Protein AF-A0A6A7G5T9-F1 (afdb_monomer_lite)

Secondary structure (DSSP, 8-state):
-HHHHHHHHHTT----SS---SHHHHHHHHHHHHHHHHHHHHHHHHHHHHHHHHHHHHHHHHHHHHTHHHHHHHHHHHHHHHHTSTT---HHHHTTT-PPPPPPP-

InterPro domains:
  IPR003937 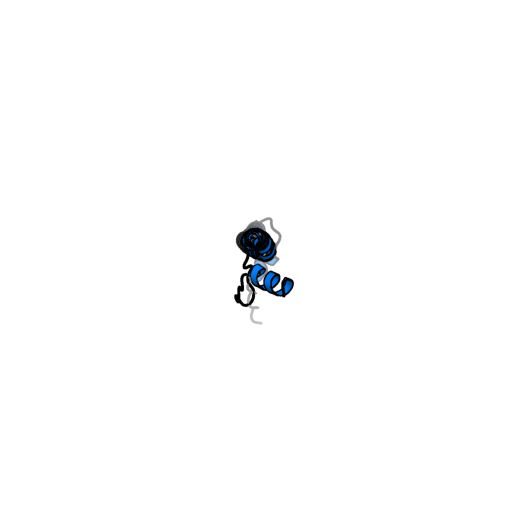Potassium channel, voltage dependent, KCNQ [PTHR47735] (1-103)
  IPR013099 Potassium channel domain [PF07885] (1-48)

pLDDT: mean 85.77, std 8.56, range [64.19, 96.5]

Structure (mmCIF, N/CA/C/O backbone):
data_AF-A0A6A7G5T9-F1
#
_entry.id   AF-A0A6A7G5T9-F1
#
loop_
_atom_site.group_PDB
_atom_site.id
_atom_site.type_symbol
_atom_site.label_atom_id
_atom_site.label_alt_id
_atom_site.label_comp_id
_atom_site.label_asym_id
_atom_site.label_entity_id
_atom_site.label_seq_id
_atom_site.pdbx_PDB_ins_code
_atom_site.Cartn_x
_atom_site.Cartn_y
_atom_site.Cartn_z
_atom_site.occupancy
_atom_site.B_iso_or_equi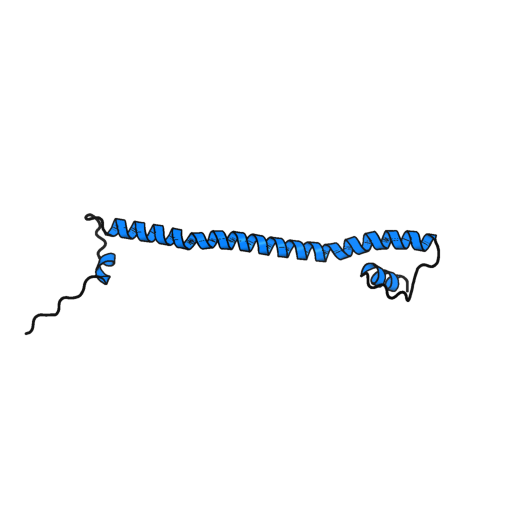v
_atom_site.auth_seq_id
_atom_site.auth_comp_id
_atom_site.auth_asym_id
_atom_site.auth_atom_id
_atom_site.pdbx_PDB_model_num
ATOM 1 N N . ASP A 1 1 ? -10.026 -12.037 30.238 1.00 82.75 1 ASP A N 1
ATOM 2 C CA . ASP A 1 1 ? -11.297 -11.503 29.692 1.00 82.75 1 ASP A CA 1
ATOM 3 C C . ASP A 1 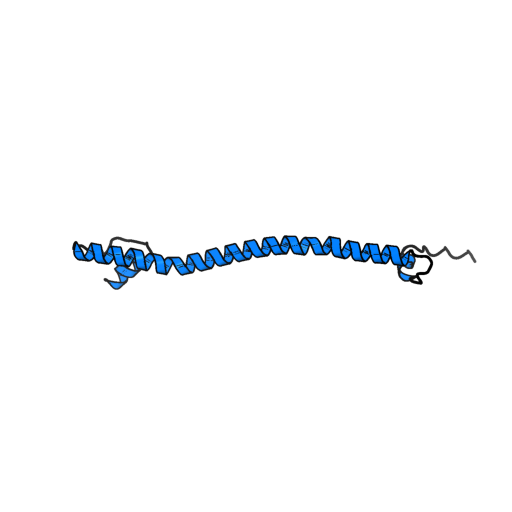1 ? -11.156 -10.127 29.047 1.00 82.75 1 ASP A C 1
ATOM 5 O O . ASP A 1 1 ? -11.373 -10.021 27.848 1.00 82.75 1 ASP A O 1
ATOM 9 N N . ALA A 1 2 ? -10.713 -9.085 29.765 1.00 85.94 2 ALA A N 1
ATOM 10 C CA . ALA A 1 2 ? -10.608 -7.729 29.196 1.00 85.94 2 ALA A CA 1
ATOM 11 C C . ALA A 1 2 ? -9.652 -7.606 27.987 1.00 85.94 2 ALA A C 1
ATOM 13 O O . ALA A 1 2 ? -9.973 -6.925 27.017 1.00 85.94 2 ALA A O 1
ATOM 14 N N . LEU A 1 3 ? -8.500 -8.292 28.015 1.00 88.38 3 LEU A N 1
ATOM 15 C CA . LEU A 1 3 ? -7.545 -8.295 26.897 1.00 88.38 3 LEU A CA 1
ATOM 16 C C . LEU A 1 3 ? -8.133 -8.965 25.640 1.00 88.38 3 LEU A C 1
ATOM 18 O O . LEU A 1 3 ? -7.979 -8.453 24.537 1.00 88.38 3 LEU A O 1
ATOM 22 N N . TRP A 1 4 ? -8.839 -10.085 25.823 1.00 89.88 4 TRP A N 1
ATOM 23 C CA . TRP A 1 4 ? -9.508 -10.830 24.750 1.00 89.88 4 TRP A CA 1
ATOM 24 C C . TRP A 1 4 ? -10.580 -9.979 24.069 1.00 89.88 4 TRP A C 1
ATOM 26 O O . TRP A 1 4 ? -10.542 -9.785 22.853 1.00 89.88 4 TRP A O 1
ATOM 36 N N . TRP A 1 5 ? -11.459 -9.378 24.876 1.00 90.50 5 TRP A N 1
ATOM 37 C CA . TRP A 1 5 ? -12.450 -8.414 24.405 1.00 90.50 5 TRP A CA 1
ATOM 38 C C . TRP A 1 5 ? -11.806 -7.254 23.631 1.00 90.50 5 TRP A C 1
ATOM 40 O O . TRP A 1 5 ? -12.278 -6.881 22.553 1.00 90.50 5 TRP A O 1
ATOM 50 N N . GLY A 1 6 ? -10.698 -6.717 24.155 1.00 88.44 6 GLY A N 1
ATOM 51 C CA . GLY A 1 6 ? -9.934 -5.651 23.517 1.00 88.44 6 GLY A CA 1
ATOM 52 C C . GLY A 1 6 ? -9.446 -6.040 22.122 1.00 88.44 6 GLY A C 1
ATOM 53 O O . GLY A 1 6 ? -9.717 -5.321 21.167 1.00 88.44 6 GLY A O 1
ATOM 54 N N . VAL A 1 7 ? -8.796 -7.197 21.972 1.00 89.56 7 VAL A N 1
ATOM 55 C CA . VAL A 1 7 ? -8.268 -7.669 20.677 1.00 89.56 7 VAL A CA 1
ATOM 56 C C . VAL A 1 7 ? -9.383 -7.888 19.648 1.00 89.56 7 VAL A C 1
ATOM 58 O O . VAL A 1 7 ? -9.267 -7.422 18.518 1.00 89.56 7 VAL A O 1
ATOM 61 N N . ILE A 1 8 ? -10.487 -8.538 20.028 1.00 90.56 8 ILE A N 1
ATOM 62 C CA . ILE A 1 8 ? -11.638 -8.782 19.135 1.00 90.56 8 ILE A CA 1
ATOM 63 C C . ILE A 1 8 ? -12.265 -7.475 18.652 1.00 90.56 8 ILE A C 1
ATOM 65 O O . ILE A 1 8 ? -12.624 -7.353 17.479 1.00 90.56 8 ILE A O 1
ATOM 69 N N . THR A 1 9 ? -12.409 -6.504 19.554 1.00 88.19 9 THR A N 1
ATOM 70 C CA . THR A 1 9 ? -12.995 -5.197 19.240 1.00 88.19 9 THR A CA 1
ATOM 71 C C . THR A 1 9 ? -12.055 -4.379 18.352 1.00 88.19 9 THR A C 1
ATOM 73 O O . THR A 1 9 ? -12.500 -3.791 17.369 1.00 88.19 9 THR A O 1
ATOM 76 N N . LEU A 1 10 ? -10.749 -4.391 18.643 1.00 86.44 10 LEU A N 1
ATOM 77 C CA . LEU A 1 10 ? -9.718 -3.691 17.867 1.00 86.44 10 LEU A CA 1
ATOM 78 C C . LEU A 1 10 ? -9.578 -4.230 16.444 1.00 86.44 10 LEU A C 1
ATOM 80 O O . LEU A 1 10 ? -9.447 -3.454 15.503 1.00 86.44 10 LEU A O 1
ATOM 84 N N . CYS A 1 11 ? -9.655 -5.548 16.278 1.00 88.19 11 CYS A N 1
ATOM 85 C CA . CYS A 1 11 ? -9.641 -6.197 14.970 1.00 88.19 11 CYS A CA 1
ATOM 86 C C . CYS A 1 11 ? -11.000 -6.137 14.254 1.00 88.19 11 CYS A C 1
ATOM 88 O O . CYS A 1 11 ? -11.163 -6.771 13.214 1.00 88.19 11 CYS A O 1
ATOM 90 N N . THR A 1 12 ? -11.985 -5.403 14.787 1.00 89.25 12 THR A N 1
ATOM 91 C CA . THR A 1 12 ? -13.342 -5.261 14.228 1.00 89.25 12 THR A CA 1
ATOM 92 C C . THR A 1 12 ? -14.113 -6.581 14.058 1.00 89.25 12 THR A C 1
ATOM 94 O O . THR A 1 12 ? -15.038 -6.655 13.259 1.00 89.25 12 THR A O 1
ATOM 97 N N . VAL A 1 13 ? -13.759 -7.627 14.819 1.00 92.00 13 VAL A N 1
ATOM 98 C CA . VAL A 1 13 ? -14.410 -8.950 14.749 1.00 92.00 13 VAL A CA 1
ATOM 99 C C . VAL A 1 13 ? -15.742 -8.950 15.504 1.00 92.00 13 VAL A C 1
ATOM 101 O O . VAL A 1 13 ? -16.760 -9.354 14.958 1.00 92.00 13 VAL A O 1
ATOM 104 N N . GLY A 1 14 ? -15.740 -8.473 16.755 1.00 89.69 14 GLY A N 1
ATOM 105 C CA . GLY A 1 14 ? -16.954 -8.204 17.536 1.00 89.69 14 GLY A CA 1
ATOM 106 C C . GLY A 1 14 ? -17.869 -9.402 17.830 1.00 89.69 14 GLY A C 1
ATOM 107 O O . GLY A 1 14 ? -19.065 -9.309 17.579 1.00 89.69 14 GLY A O 1
ATOM 108 N N . TYR A 1 15 ? -17.359 -10.497 18.405 1.00 90.25 15 TYR A N 1
ATOM 109 C CA . TYR A 1 15 ? -18.187 -11.674 18.734 1.00 90.25 15 TYR A CA 1
ATOM 110 C C . TYR A 1 15 ? -19.341 -11.402 19.715 1.00 90.25 15 TYR A C 1
ATOM 112 O O . TYR A 1 15 ? -20.350 -12.102 19.673 1.00 90.25 15 TYR A O 1
ATOM 120 N N . GLY A 1 16 ? -19.212 -10.395 20.586 1.00 88.44 16 GLY A N 1
ATOM 121 C CA . GLY A 1 16 ? -20.264 -10.006 21.534 1.00 88.44 16 GLY A CA 1
ATOM 122 C C . GLY A 1 16 ? -20.367 -10.889 22.785 1.00 88.44 16 GLY A C 1
ATOM 123 O O . GLY A 1 16 ? -21.299 -10.724 23.566 1.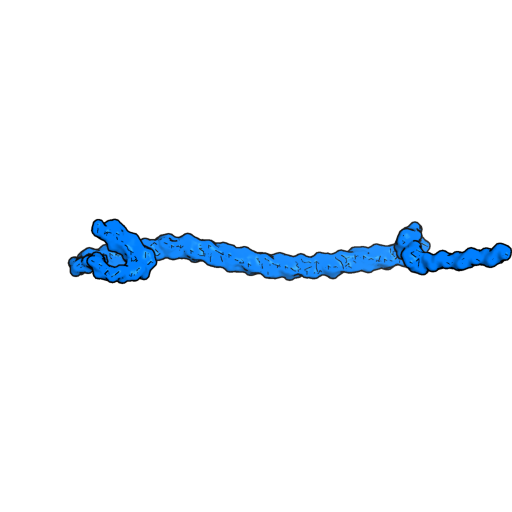00 88.44 16 GLY A O 1
ATOM 124 N N . ASP A 1 17 ? -19.405 -11.785 22.998 1.00 89.81 17 ASP A N 1
ATOM 125 C CA . ASP A 1 17 ? -19.249 -12.649 24.175 1.00 89.81 17 ASP A CA 1
ATOM 126 C C . ASP A 1 17 ? -18.920 -11.866 25.457 1.00 89.81 17 ASP A C 1
ATOM 128 O O . ASP A 1 17 ? -19.358 -12.222 26.549 1.00 89.81 17 ASP A O 1
ATOM 132 N N . ALA A 1 18 ? -18.194 -10.759 25.318 1.00 85.38 18 ALA A N 1
ATOM 133 C CA . ALA A 1 18 ? -17.939 -9.797 26.379 1.00 85.38 18 ALA A CA 1
ATOM 134 C C . ALA A 1 18 ? -18.226 -8.381 25.867 1.00 85.38 18 ALA A C 1
ATOM 136 O O . ALA A 1 18 ? -17.844 -8.031 24.754 1.00 85.38 18 ALA A O 1
ATOM 137 N N . VAL A 1 19 ? -18.899 -7.549 26.667 1.00 88.25 19 VAL A N 1
ATOM 138 C CA . VAL A 1 19 ? -19.201 -6.148 26.325 1.00 88.25 19 VAL A CA 1
ATOM 139 C C . VAL A 1 19 ? -19.246 -5.268 27.579 1.00 88.25 19 VAL A C 1
ATOM 141 O O . VAL A 1 19 ? -19.671 -5.729 28.641 1.00 88.25 19 VAL A O 1
ATOM 144 N N . PRO A 1 20 ? -18.842 -3.986 27.493 1.00 87.38 20 PRO A N 1
ATOM 145 C CA . PRO A 1 20 ? -18.973 -3.058 28.608 1.00 87.38 20 PRO A CA 1
ATOM 146 C C . PRO A 1 20 ? -20.453 -2.778 28.899 1.00 87.38 20 PRO A C 1
ATOM 148 O O . PRO A 1 20 ? -21.209 -2.334 28.033 1.00 87.38 20 PRO A O 1
ATOM 151 N N . ILE A 1 21 ? -20.862 -3.023 30.143 1.00 90.50 21 ILE A N 1
ATOM 152 C CA . ILE A 1 21 ? -22.263 -2.907 30.572 1.00 90.50 21 ILE A CA 1
ATOM 153 C C . ILE A 1 21 ? -22.560 -1.492 31.093 1.00 90.50 21 ILE A C 1
ATOM 155 O O . ILE A 1 21 ? -23.603 -0.917 30.780 1.00 90.50 21 ILE A O 1
ATOM 159 N N . SER A 1 22 ? -21.620 -0.903 31.842 1.00 94.94 22 SER A N 1
ATOM 160 C CA . SER A 1 22 ? -21.759 0.428 32.443 1.00 94.94 22 SER A CA 1
ATOM 161 C C . SER A 1 22 ? -21.658 1.556 31.414 1.00 94.94 22 SER A C 1
ATOM 163 O O . SER A 1 22 ? -20.943 1.459 30.416 1.00 94.94 22 SER A O 1
ATOM 165 N N . TRP A 1 23 ? -22.350 2.666 31.679 1.00 93.00 23 TRP A N 1
ATOM 166 C CA . TRP A 1 23 ? -22.353 3.840 30.802 1.00 93.00 23 TRP A CA 1
ATOM 167 C C . TRP A 1 23 ? -20.950 4.434 30.614 1.00 93.00 23 TRP A C 1
ATOM 169 O O . TRP A 1 23 ? -20.515 4.680 29.491 1.00 93.00 23 TRP A O 1
ATOM 179 N N . GLN A 1 24 ? -20.202 4.584 31.708 1.00 93.25 24 GLN A N 1
ATOM 180 C CA . GLN A 1 24 ? -18.830 5.091 31.693 1.00 93.25 24 GLN A CA 1
ATOM 181 C C . GLN A 1 24 ? -17.898 4.147 30.921 1.00 93.25 24 GLN A C 1
ATOM 183 O O . GLN A 1 24 ? -17.073 4.599 30.129 1.00 93.25 24 GLN A O 1
ATOM 188 N N . GLY A 1 25 ? -18.072 2.831 31.098 1.00 90.62 25 GLY A N 1
ATOM 189 C CA . GLY A 1 25 ? -17.304 1.818 30.379 1.00 90.62 25 GLY A CA 1
ATOM 190 C C . GLY A 1 25 ? -17.537 1.874 28.872 1.00 90.62 25 GLY A C 1
ATOM 191 O O . GLY A 1 25 ? -16.583 1.770 28.109 1.00 90.62 25 GLY A O 1
ATOM 192 N N . LYS A 1 26 ? -18.778 2.115 28.432 1.00 91.25 26 LYS A N 1
ATOM 193 C CA . LYS A 1 26 ? -19.120 2.260 27.008 1.00 91.25 26 LYS A CA 1
ATOM 194 C C . LYS A 1 26 ? -18.459 3.475 26.357 1.00 91.25 26 LYS A C 1
ATOM 196 O O . LYS A 1 26 ? -18.010 3.362 25.222 1.00 91.25 26 LYS A O 1
ATOM 201 N N . ILE A 1 27 ? -18.366 4.605 27.064 1.00 94.69 27 ILE A N 1
ATOM 202 C CA . ILE A 1 27 ? -17.709 5.821 26.551 1.00 94.69 27 ILE A CA 1
ATOM 203 C C . ILE A 1 27 ? -16.197 5.613 26.404 1.00 94.69 27 ILE A C 1
ATOM 205 O O . ILE A 1 27 ? -15.613 5.973 25.385 1.00 94.69 27 ILE A O 1
ATOM 209 N N . ILE A 1 28 ? -15.552 5.010 27.403 1.00 91.56 28 ILE A N 1
ATOM 210 C CA . ILE A 1 28 ? -14.109 4.738 27.340 1.00 91.56 28 ILE A CA 1
ATOM 211 C C . ILE A 1 28 ? -13.820 3.705 26.245 1.00 91.56 28 ILE A C 1
ATOM 213 O O . ILE A 1 28 ? -12.924 3.898 25.425 1.00 91.56 28 ILE A O 1
ATOM 217 N N . ALA A 1 29 ? -14.621 2.639 26.188 1.00 89.19 29 ALA A N 1
ATOM 218 C CA . ALA A 1 29 ? -14.518 1.601 25.173 1.00 89.19 29 ALA A CA 1
ATOM 219 C C . ALA A 1 29 ? -14.662 2.153 23.752 1.00 89.19 29 ALA A C 1
ATOM 221 O O . ALA A 1 29 ? -13.868 1.795 22.887 1.00 89.19 29 ALA A O 1
ATOM 222 N N . SER A 1 30 ? -15.638 3.034 23.507 1.00 90.56 30 SER A N 1
ATOM 223 C CA . SER A 1 30 ? -15.842 3.621 22.182 1.00 90.56 30 SER A CA 1
ATOM 224 C C . SER A 1 30 ? -14.670 4.511 21.768 1.00 90.56 30 SER A C 1
ATOM 226 O O . SER A 1 30 ? -14.177 4.376 20.648 1.00 90.56 30 SER A O 1
ATOM 228 N N . GLY A 1 31 ? -14.154 5.350 22.674 1.00 91.56 31 GLY A N 1
ATOM 229 C CA . GLY A 1 31 ? -12.972 6.177 22.414 1.00 91.56 31 GLY A CA 1
ATOM 230 C C . GLY A 1 31 ? -11.726 5.343 22.101 1.00 91.56 31 GLY A C 1
ATOM 231 O O . GLY A 1 31 ? -11.052 5.575 21.095 1.00 91.56 31 GLY A O 1
ATOM 232 N N . CYS A 1 32 ? -11.446 4.324 22.918 1.00 88.56 32 CYS A N 1
ATOM 233 C CA . CYS A 1 32 ? -10.322 3.414 22.697 1.00 88.56 32 CYS A CA 1
ATOM 234 C C . CYS A 1 32 ? -10.470 2.597 21.406 1.00 88.56 32 CYS A C 1
ATOM 236 O O . CYS A 1 32 ? -9.475 2.394 20.711 1.00 88.56 32 CYS A O 1
ATOM 238 N N . ALA A 1 33 ? -11.684 2.160 21.057 1.00 89.12 33 ALA A N 1
ATOM 239 C CA . ALA A 1 33 ? -11.939 1.414 19.829 1.00 89.12 33 ALA A CA 1
ATOM 240 C C . ALA A 1 33 ? -11.641 2.259 18.583 1.00 89.12 33 ALA A C 1
ATOM 242 O O . ALA A 1 33 ? -10.914 1.802 17.706 1.00 89.12 33 ALA A O 1
ATOM 243 N N . VAL A 1 34 ? -12.119 3.507 18.522 1.00 90.06 34 VAL A N 1
ATOM 244 C CA . VAL A 1 34 ? -11.865 4.404 17.376 1.00 90.06 34 VAL A CA 1
ATOM 245 C C . VAL A 1 34 ? -10.366 4.638 17.173 1.00 90.06 34 VAL A C 1
ATOM 247 O O . VAL A 1 34 ? -9.857 4.513 16.055 1.00 90.06 34 VAL A O 1
ATOM 250 N N . LEU A 1 35 ? -9.636 4.932 18.252 1.00 89.56 35 LEU A N 1
ATOM 251 C CA . LEU A 1 35 ? -8.188 5.138 18.185 1.00 89.56 35 LEU A CA 1
ATOM 252 C C . LEU A 1 35 ? -7.457 3.855 17.777 1.00 89.56 35 LEU A C 1
ATOM 254 O O . LEU A 1 35 ? -6.613 3.873 16.882 1.00 89.56 35 LEU A O 1
ATOM 258 N N . GLY A 1 36 ? -7.793 2.733 18.405 1.00 87.94 36 GLY A N 1
ATOM 259 C CA . GLY A 1 36 ? -7.091 1.479 18.190 1.00 87.94 36 GLY A CA 1
ATOM 260 C C . GLY A 1 36 ? -7.332 0.859 16.810 1.00 87.94 36 GLY A C 1
ATOM 261 O O . GLY A 1 36 ? -6.376 0.394 16.192 1.00 87.94 36 GLY A O 1
ATOM 262 N N . ILE A 1 37 ? -8.556 0.939 16.274 1.00 90.50 37 ILE A N 1
ATOM 263 C CA . ILE A 1 37 ? -8.868 0.519 14.895 1.00 90.50 37 ILE A CA 1
ATOM 264 C C . ILE A 1 37 ? -8.045 1.341 13.898 1.00 90.50 37 ILE A C 1
ATOM 266 O O . ILE A 1 37 ? -7.477 0.786 12.960 1.00 90.50 37 ILE A O 1
ATOM 270 N N . THR A 1 38 ? -7.925 2.654 14.126 1.00 89.69 38 THR A N 1
ATOM 271 C CA . THR A 1 38 ? -7.131 3.535 13.259 1.00 89.69 38 THR A CA 1
ATOM 272 C C . THR A 1 38 ? -5.673 3.079 13.211 1.00 89.69 38 THR A C 1
ATOM 274 O O . THR A 1 38 ? -5.134 2.886 12.125 1.00 89.69 38 THR A O 1
ATOM 277 N N . PHE A 1 39 ? -5.045 2.822 14.364 1.00 90.38 39 PHE A N 1
ATOM 278 C CA . PHE A 1 39 ? -3.663 2.330 14.416 1.00 90.38 39 PHE A CA 1
ATOM 279 C C . PHE A 1 39 ? -3.481 0.974 13.730 1.00 90.38 39 PHE A C 1
ATOM 281 O O . PHE A 1 39 ? -2.496 0.786 13.018 1.00 90.38 39 PHE A O 1
ATOM 288 N N . PHE A 1 40 ? -4.424 0.046 13.901 1.00 87.81 40 PHE A N 1
ATOM 289 C CA . PHE A 1 40 ? -4.350 -1.276 13.274 1.00 87.81 40 PHE A CA 1
ATOM 290 C C . PHE A 1 40 ? -4.600 -1.242 11.759 1.00 87.81 40 PHE A C 1
ATOM 292 O O . PHE A 1 40 ? -4.080 -2.082 11.026 1.00 87.81 40 PHE A O 1
ATOM 299 N N . ALA A 1 41 ? -5.345 -0.248 11.268 1.00 89.44 41 ALA A N 1
ATOM 300 C CA . ALA A 1 41 ? -5.586 -0.037 9.844 1.00 89.44 41 ALA A CA 1
ATOM 301 C C . ALA A 1 41 ? -4.388 0.601 9.113 1.00 89.44 41 ALA A C 1
ATOM 303 O O . ALA A 1 41 ? -4.219 0.388 7.908 1.00 89.44 41 ALA A O 1
ATOM 304 N N . LEU A 1 42 ? -3.531 1.356 9.815 1.00 92.81 42 LEU A N 1
ATOM 305 C CA . LEU A 1 42 ? -2.393 2.060 9.207 1.00 92.81 42 LEU A CA 1
ATOM 306 C C . LEU A 1 42 ? -1.418 1.131 8.462 1.00 92.81 42 LEU A C 1
ATOM 308 O O . LEU A 1 42 ? -1.109 1.446 7.312 1.00 92.81 42 LEU A O 1
ATOM 312 N N . PRO A 1 43 ? -0.951 -0.010 9.015 1.00 90.88 43 PRO A N 1
ATOM 313 C CA . PRO A 1 43 ? -0.053 -0.913 8.295 1.00 90.88 43 PRO A CA 1
ATOM 314 C C . PRO A 1 43 ? -0.630 -1.393 6.960 1.00 90.88 43 PRO A C 1
ATOM 316 O O . PRO A 1 43 ? 0.060 -1.365 5.940 1.00 90.88 43 PRO A O 1
ATOM 319 N N . ALA A 1 44 ? -1.911 -1.773 6.940 1.00 92.44 44 ALA A N 1
ATOM 320 C CA . ALA A 1 44 ? -2.591 -2.196 5.720 1.00 92.44 44 ALA A CA 1
ATOM 321 C C . ALA A 1 44 ? -2.698 -1.043 4.705 1.00 92.44 44 ALA A C 1
ATOM 323 O O . ALA A 1 44 ? -2.417 -1.235 3.520 1.00 92.44 44 ALA A O 1
ATOM 324 N N . GLY A 1 45 ? -3.028 0.168 5.166 1.00 94.56 45 GLY A N 1
ATOM 325 C CA . GLY A 1 45 ? -3.092 1.370 4.329 1.00 94.56 45 GLY A CA 1
ATOM 326 C C . GLY A 1 45 ? -1.737 1.785 3.742 1.00 94.56 45 GLY A C 1
ATOM 327 O O . GLY A 1 45 ? -1.647 2.118 2.558 1.00 94.56 45 GLY A O 1
ATOM 328 N N . ILE A 1 46 ? -0.662 1.716 4.533 1.00 95.88 46 ILE A N 1
ATOM 329 C CA . ILE A 1 46 ? 0.712 2.015 4.096 1.00 95.88 46 ILE A CA 1
ATOM 330 C C . ILE A 1 46 ? 1.164 1.007 3.036 1.00 95.88 46 ILE A C 1
ATOM 332 O O . ILE A 1 46 ? 1.688 1.397 1.994 1.00 95.88 46 ILE A O 1
ATOM 336 N N . LEU A 1 47 ? 0.924 -0.288 3.255 1.00 96.50 47 LEU A N 1
ATOM 337 C CA . LEU A 1 47 ? 1.267 -1.315 2.272 1.00 96.50 47 LEU A CA 1
ATOM 338 C C . LEU A 1 47 ? 0.449 -1.149 0.987 1.00 96.50 47 LEU A C 1
ATOM 340 O O . LEU A 1 47 ? 1.020 -1.142 -0.104 1.00 96.50 47 LEU A O 1
ATOM 344 N N . GLY A 1 48 ? -0.868 -0.953 1.100 1.00 95.75 48 GLY A N 1
ATOM 345 C CA . GLY A 1 48 ? -1.754 -0.757 -0.048 1.00 95.75 48 GLY A CA 1
ATOM 346 C C . GLY A 1 48 ? -1.356 0.452 -0.898 1.00 95.75 48 GLY A C 1
ATOM 347 O O . GLY A 1 48 ? -1.213 0.338 -2.117 1.00 95.75 48 GLY A O 1
ATOM 348 N N . SER A 1 49 ? -1.094 1.593 -0.257 1.00 96.00 49 SER A N 1
ATOM 349 C CA . SER A 1 49 ? -0.615 2.801 -0.942 1.00 96.00 49 SER A CA 1
ATOM 350 C C . SER A 1 49 ? 0.778 2.615 -1.552 1.00 96.00 49 SER A C 1
ATOM 352 O O . SER A 1 49 ? 1.000 3.018 -2.694 1.00 96.00 49 SER A O 1
ATOM 354 N N . GLY A 1 50 ? 1.696 1.932 -0.862 1.00 94.88 50 GLY A N 1
ATOM 355 C CA . GLY A 1 50 ? 3.025 1.606 -1.384 1.00 94.88 50 GLY A CA 1
ATOM 356 C C . GLY A 1 50 ? 2.973 0.752 -2.655 1.00 94.88 50 GLY A C 1
ATOM 357 O O . GLY A 1 50 ? 3.652 1.059 -3.641 1.00 94.88 50 GLY A O 1
ATOM 358 N N . PHE A 1 51 ? 2.122 -0.278 -2.684 1.00 95.62 51 PHE A N 1
ATOM 359 C CA . PHE A 1 51 ? 1.907 -1.086 -3.886 1.00 95.62 51 PHE A CA 1
ATOM 360 C C . PHE A 1 51 ? 1.273 -0.275 -5.018 1.00 95.62 51 PHE A C 1
ATOM 362 O O . PHE A 1 51 ? 1.753 -0.348 -6.151 1.00 95.62 51 PHE A O 1
ATOM 369 N N . ALA A 1 52 ? 0.256 0.538 -4.726 1.00 93.75 52 ALA A N 1
ATOM 370 C CA . ALA A 1 52 ? -0.386 1.393 -5.722 1.00 93.75 52 ALA A CA 1
ATOM 371 C C . ALA A 1 52 ? 0.614 2.368 -6.372 1.00 93.75 52 ALA A C 1
ATOM 373 O O . ALA A 1 52 ? 0.689 2.460 -7.601 1.00 93.75 52 ALA A O 1
ATOM 374 N N . LEU A 1 53 ? 1.448 3.029 -5.563 1.00 94.50 53 LEU A N 1
ATOM 375 C CA . LEU A 1 53 ? 2.497 3.933 -6.039 1.00 94.50 53 LEU A CA 1
ATOM 376 C C . LEU A 1 53 ? 3.537 3.200 -6.888 1.00 94.50 53 LEU A C 1
ATOM 378 O O . LEU A 1 53 ? 3.890 3.677 -7.969 1.00 94.50 53 LEU A O 1
ATOM 382 N N . LYS A 1 54 ? 3.996 2.021 -6.451 1.00 92.12 54 LYS A N 1
ATOM 383 C CA . LYS A 1 54 ? 4.969 1.217 -7.203 1.00 92.12 54 LYS A CA 1
ATOM 384 C C . LYS A 1 54 ? 4.417 0.785 -8.561 1.00 92.12 54 LYS A C 1
ATOM 386 O O . LYS A 1 54 ? 5.119 0.891 -9.566 1.00 92.12 54 LYS A O 1
ATOM 391 N N . VAL A 1 55 ? 3.156 0.351 -8.619 1.00 92.94 55 VAL A N 1
ATOM 392 C CA . VAL A 1 55 ? 2.483 -0.003 -9.878 1.00 92.94 55 VAL A CA 1
ATOM 393 C C . VAL A 1 55 ? 2.388 1.217 -10.792 1.00 92.94 55 VAL A C 1
ATOM 395 O O . VAL A 1 55 ? 2.749 1.132 -11.968 1.00 92.94 55 VAL A O 1
ATOM 398 N N . GLN A 1 56 ? 1.980 2.372 -10.264 1.00 92.88 56 GLN A N 1
ATOM 399 C CA . GLN A 1 56 ? 1.895 3.608 -11.041 1.00 92.88 56 GLN A CA 1
ATOM 400 C C . GLN A 1 56 ? 3.269 4.043 -11.581 1.00 92.88 56 GLN A C 1
ATOM 402 O O . GLN A 1 56 ? 3.394 4.411 -12.752 1.00 92.88 56 GLN A O 1
ATOM 407 N N . GLN A 1 57 ? 4.321 3.963 -10.764 1.00 91.94 57 GLN A N 1
ATOM 408 C CA . GLN A 1 57 ? 5.695 4.244 -11.183 1.00 91.94 57 GLN A CA 1
ATOM 409 C C . GLN A 1 57 ? 6.162 3.273 -12.268 1.00 91.94 57 GLN A C 1
ATOM 411 O O . GLN A 1 57 ? 6.736 3.702 -13.269 1.00 91.94 57 GLN A O 1
ATOM 416 N N . GLN A 1 58 ? 5.874 1.979 -12.125 1.00 91.00 58 GLN A N 1
ATOM 417 C CA . GLN A 1 58 ? 6.235 0.979 -13.124 1.00 91.00 58 GLN A CA 1
ATOM 418 C C . GLN A 1 58 ? 5.526 1.233 -14.462 1.00 91.00 58 GLN A C 1
ATOM 420 O O . GLN A 1 58 ? 6.141 1.080 -15.516 1.00 91.00 58 GLN A O 1
ATOM 425 N N . GLN A 1 59 ? 4.268 1.680 -14.447 1.00 88.94 59 GLN A N 1
ATOM 426 C CA . GLN A 1 59 ? 3.559 2.102 -15.662 1.00 88.94 59 GLN A CA 1
ATOM 427 C C . GLN A 1 59 ? 4.241 3.308 -16.333 1.00 88.94 59 GLN A C 1
ATOM 429 O O . GLN A 1 59 ? 4.455 3.295 -17.547 1.00 88.94 59 GLN A O 1
ATOM 434 N N . ARG A 1 60 ? 4.676 4.313 -15.558 1.00 86.44 60 ARG A N 1
ATOM 435 C CA . ARG A 1 60 ? 5.448 5.456 -16.090 1.00 86.44 60 ARG A CA 1
ATOM 436 C C . ARG A 1 60 ? 6.785 5.014 -16.696 1.00 86.44 60 ARG A C 1
ATOM 438 O O . ARG A 1 60 ? 7.134 5.436 -17.796 1.00 86.44 60 ARG A O 1
ATOM 445 N N . GLN A 1 61 ? 7.502 4.110 -16.028 1.00 87.19 61 GLN A N 1
ATOM 446 C CA . GLN A 1 61 ? 8.772 3.563 -16.520 1.00 87.19 61 GLN A CA 1
ATOM 447 C C . GLN A 1 61 ? 8.592 2.742 -17.802 1.00 87.19 61 GLN A C 1
ATOM 449 O O . GLN A 1 61 ? 9.388 2.880 -18.729 1.00 87.19 61 GLN A O 1
ATOM 454 N N . LYS A 1 62 ? 7.514 1.954 -17.925 1.00 83.94 62 LYS A N 1
ATOM 455 C CA . LYS A 1 62 ? 7.177 1.243 -19.172 1.00 83.94 62 LYS A CA 1
ATOM 456 C C . LYS A 1 62 ? 7.042 2.205 -20.354 1.00 83.94 62 LYS A C 1
ATOM 458 O O . LYS A 1 62 ? 7.540 1.900 -21.437 1.00 83.94 62 LYS A O 1
ATOM 463 N N . HIS A 1 63 ? 6.429 3.373 -20.151 1.00 83.31 63 HIS A N 1
ATOM 464 C CA . HIS A 1 63 ? 6.339 4.403 -21.189 1.00 83.31 63 HIS A CA 1
ATOM 465 C C . HIS A 1 63 ? 7.733 4.907 -21.602 1.00 83.31 63 HIS A C 1
ATOM 467 O O . HIS A 1 63 ? 8.013 5.057 -22.789 1.00 83.31 63 HIS A O 1
ATOM 473 N N . MET A 1 64 ? 8.640 5.103 -20.642 1.00 79.88 64 MET A N 1
ATOM 474 C CA . MET A 1 64 ? 10.017 5.527 -20.916 1.00 79.88 64 MET A CA 1
ATOM 475 C C . MET A 1 64 ? 10.836 4.442 -21.636 1.00 79.88 64 MET A C 1
ATOM 477 O O . MET A 1 64 ? 11.564 4.740 -22.579 1.00 79.88 64 MET A O 1
ATOM 481 N N . ILE A 1 65 ? 10.675 3.170 -21.257 1.00 81.75 65 ILE A N 1
ATOM 482 C CA . ILE A 1 65 ? 11.346 2.030 -21.902 1.00 81.75 65 ILE A CA 1
ATOM 483 C C . ILE A 1 65 ? 10.906 1.887 -23.363 1.00 81.75 65 ILE A C 1
ATOM 485 O O . ILE A 1 65 ? 11.743 1.603 -24.219 1.00 81.75 65 ILE A O 1
ATOM 489 N N . ARG A 1 66 ? 9.634 2.163 -23.686 1.00 82.25 66 ARG A N 1
ATOM 490 C CA . ARG A 1 66 ? 9.154 2.179 -25.080 1.00 82.25 66 ARG A CA 1
ATOM 491 C C . ARG A 1 66 ? 9.905 3.184 -25.958 1.00 82.25 66 ARG A C 1
ATOM 493 O O . ARG A 1 66 ? 10.020 2.947 -27.154 1.00 82.25 66 ARG A O 1
ATOM 500 N N . ARG A 1 67 ? 10.485 4.246 -25.384 1.00 83.62 67 ARG A N 1
ATOM 501 C CA . ARG A 1 67 ? 11.307 5.222 -26.123 1.00 83.62 67 ARG A CA 1
ATOM 502 C C . ARG A 1 67 ? 12.713 4.72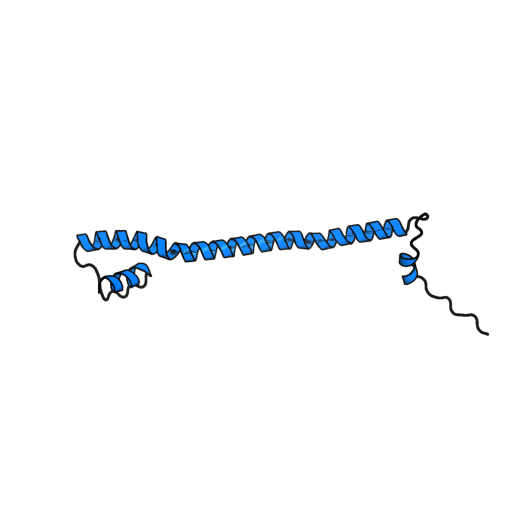1 -26.469 1.00 83.62 67 ARG A C 1
ATOM 504 O O . ARG A 1 67 ? 13.369 5.326 -27.308 1.00 83.62 67 ARG A O 1
ATOM 511 N N . ARG A 1 68 ? 13.178 3.607 -25.889 1.00 86.44 68 ARG A N 1
ATOM 512 C CA . ARG A 1 68 ? 14.499 3.033 -26.214 1.00 86.44 68 ARG A CA 1
ATOM 513 C C . ARG A 1 68 ? 14.567 2.493 -27.643 1.00 86.44 68 ARG A C 1
ATOM 515 O O . ARG A 1 68 ? 15.577 2.677 -28.307 1.00 86.44 68 ARG A O 1
ATOM 522 N N . GLN A 1 69 ? 13.486 1.874 -28.116 1.00 88.00 69 GLN A N 1
ATOM 523 C CA . GLN A 1 69 ? 13.392 1.318 -29.470 1.00 88.00 69 GLN A CA 1
ATOM 524 C C . GLN A 1 69 ? 13.544 2.390 -30.572 1.00 88.00 69 GLN A C 1
ATOM 526 O O . GLN A 1 69 ? 14.435 2.241 -31.406 1.00 88.00 69 GLN A O 1
ATOM 531 N N . PRO A 1 70 ? 12.782 3.505 -30.574 1.00 91.12 70 PRO A N 1
ATOM 532 C CA . PRO A 1 70 ? 12.968 4.555 -31.576 1.00 91.12 70 PRO A CA 1
ATOM 533 C C . PRO A 1 70 ? 14.324 5.261 -31.450 1.00 91.12 70 PRO A C 1
ATOM 535 O O . PRO A 1 70 ? 14.902 5.629 -32.466 1.00 91.12 70 PRO A O 1
ATOM 538 N N . ALA A 1 71 ? 14.876 5.405 -30.239 1.00 91.62 71 ALA A N 1
ATOM 539 C CA . ALA A 1 71 ? 16.222 5.954 -30.066 1.00 91.62 71 ALA A CA 1
ATOM 540 C C . ALA A 1 71 ? 17.295 5.062 -30.717 1.00 91.62 71 ALA A C 1
ATOM 542 O O . ALA A 1 71 ? 18.158 5.564 -31.434 1.00 91.62 71 ALA A O 1
ATOM 543 N N . ALA A 1 72 ? 17.212 3.740 -30.526 1.00 93.12 72 ALA A N 1
ATOM 544 C CA . ALA A 1 72 ? 18.103 2.790 -31.189 1.00 93.12 72 ALA A CA 1
ATOM 545 C C . ALA A 1 72 ? 17.955 2.846 -32.718 1.00 93.12 72 ALA A C 1
ATOM 547 O O . ALA A 1 72 ? 18.960 2.878 -33.425 1.00 93.12 72 ALA A O 1
ATOM 548 N N . ALA A 1 73 ? 16.721 2.935 -33.223 1.00 93.94 73 ALA A N 1
ATOM 549 C CA . ALA A 1 73 ? 16.455 3.061 -34.654 1.00 93.94 73 ALA A CA 1
ATOM 550 C C . ALA A 1 73 ? 17.061 4.343 -35.248 1.00 93.94 73 ALA A C 1
ATOM 552 O O . ALA A 1 73 ? 17.663 4.294 -36.315 1.00 93.94 73 ALA A O 1
ATOM 553 N N . LEU A 1 74 ? 16.966 5.477 -34.546 1.00 94.62 74 LEU A N 1
ATOM 554 C CA . LEU A 1 74 ? 17.588 6.731 -34.979 1.00 94.62 74 LEU A CA 1
ATOM 555 C C . LEU A 1 74 ? 19.106 6.595 -35.097 1.00 94.62 74 LEU A C 1
ATOM 557 O O . LEU A 1 74 ? 19.664 6.972 -36.123 1.00 94.62 74 LEU A O 1
ATOM 561 N N . ILE A 1 75 ? 19.761 6.006 -34.093 1.00 93.38 75 ILE A N 1
ATOM 562 C CA . ILE A 1 75 ? 21.212 5.764 -34.113 1.00 93.38 75 ILE A CA 1
ATOM 563 C C . ILE A 1 75 ? 21.592 4.853 -35.292 1.00 93.38 75 ILE A C 1
ATOM 565 O O . ILE A 1 75 ? 22.558 5.129 -36.002 1.00 93.38 75 ILE A O 1
ATOM 569 N N . GLN A 1 76 ? 2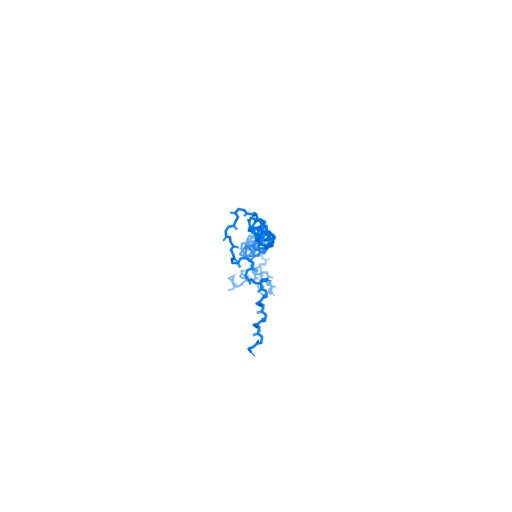0.813 3.798 -35.543 1.00 92.12 76 GLN A N 1
ATOM 570 C CA . GLN A 1 76 ? 21.036 2.887 -36.669 1.00 92.12 76 GLN A CA 1
ATOM 571 C C . GLN A 1 76 ? 20.852 3.574 -38.028 1.00 92.12 76 GLN A C 1
ATOM 573 O O . GLN A 1 76 ? 21.666 3.367 -38.926 1.00 92.12 76 GLN A O 1
ATOM 578 N N . CYS A 1 77 ? 19.815 4.400 -38.191 1.00 88.62 77 CYS A N 1
ATOM 579 C CA . CYS A 1 77 ? 19.599 5.179 -39.410 1.00 88.62 77 CYS A CA 1
ATOM 580 C C . CYS A 1 77 ? 20.726 6.191 -39.636 1.00 88.62 77 CYS A C 1
ATOM 582 O O . CYS A 1 77 ? 21.236 6.276 -40.746 1.00 88.62 77 CYS A O 1
ATOM 584 N N . LEU A 1 78 ? 21.164 6.894 -38.587 1.00 90.62 78 LEU A N 1
ATOM 585 C CA . LEU A 1 78 ? 22.303 7.816 -38.637 1.00 90.62 78 LEU A CA 1
ATOM 586 C C . LEU A 1 78 ? 23.570 7.122 -39.138 1.00 90.62 78 LEU A C 1
ATOM 588 O O . LEU A 1 78 ? 24.225 7.620 -40.051 1.00 90.62 78 LEU A O 1
ATOM 592 N N . TRP A 1 79 ? 23.885 5.948 -38.588 1.00 89.12 79 TRP A N 1
ATOM 593 C CA . TRP A 1 79 ? 25.046 5.185 -39.034 1.00 89.12 79 TRP A CA 1
ATOM 594 C C . TRP A 1 79 ? 24.898 4.688 -40.476 1.00 89.12 79 TRP A C 1
ATOM 596 O O . TRP A 1 79 ? 25.852 4.763 -41.244 1.00 89.12 79 TRP A O 1
ATOM 606 N N . ARG A 1 80 ? 23.703 4.235 -40.877 1.00 85.75 80 ARG A N 1
ATOM 607 C CA . ARG A 1 80 ? 23.422 3.838 -42.267 1.00 85.75 80 ARG A CA 1
ATOM 608 C C . ARG A 1 80 ? 23.593 4.999 -43.247 1.00 85.75 80 ARG A C 1
ATOM 610 O O . ARG A 1 80 ? 24.182 4.787 -44.298 1.00 85.75 80 ARG A O 1
ATOM 617 N N . CYS A 1 81 ? 23.133 6.202 -42.898 1.00 84.75 81 CYS A N 1
ATOM 618 C CA . CYS A 1 81 ? 23.346 7.399 -43.713 1.00 84.75 81 CYS A CA 1
ATOM 619 C C . CYS A 1 81 ? 24.837 7.740 -43.823 1.00 84.75 81 CYS A C 1
ATOM 621 O O . CYS A 1 81 ? 25.323 7.974 -44.921 1.00 84.75 81 CYS A O 1
ATOM 623 N N . TYR A 1 82 ? 25.577 7.702 -42.709 1.00 84.81 82 TYR A N 1
ATOM 624 C CA . TYR A 1 82 ? 27.023 7.946 -42.708 1.00 84.81 82 TYR A CA 1
ATOM 625 C C . TYR A 1 82 ? 27.810 6.907 -43.524 1.00 84.81 82 TYR A C 1
ATOM 627 O O . TYR A 1 82 ? 28.763 7.246 -44.213 1.00 84.81 82 TYR A O 1
ATOM 635 N N . ALA A 1 83 ? 27.426 5.632 -43.466 1.00 81.06 83 ALA A N 1
ATOM 636 C CA . ALA A 1 83 ? 28.076 4.564 -44.226 1.00 81.06 83 ALA A CA 1
ATOM 637 C C . ALA A 1 83 ? 27.767 4.598 -45.736 1.00 81.06 83 ALA A C 1
ATOM 639 O O . ALA A 1 83 ? 28.424 3.886 -46.496 1.00 81.06 83 ALA A O 1
ATOM 640 N N . ALA A 1 84 ? 26.758 5.371 -46.149 1.00 77.06 84 ALA A N 1
ATOM 641 C CA . ALA A 1 84 ? 26.404 5.612 -47.547 1.00 77.06 84 ALA A CA 1
ATOM 642 C C . ALA A 1 84 ? 27.045 6.870 -48.136 1.00 77.06 84 ALA A C 1
ATOM 644 O O . ALA A 1 84 ? 26.943 7.080 -49.341 1.00 77.06 84 ALA A O 1
ATOM 645 N N . ASP A 1 85 ? 27.708 7.678 -47.308 1.00 81.06 85 ASP A N 1
ATOM 646 C CA . ASP A 1 85 ? 28.514 8.795 -47.780 1.00 81.06 85 ASP A CA 1
ATOM 647 C C . ASP A 1 85 ? 29.747 8.288 -48.547 1.00 81.06 85 ASP A C 1
ATOM 649 O O . ASP A 1 85 ? 30.390 7.314 -48.151 1.00 81.06 85 ASP A O 1
ATOM 653 N N . GLU A 1 86 ? 30.089 8.959 -49.645 1.00 67.44 86 GLU A N 1
ATOM 654 C CA . GLU A 1 86 ? 31.098 8.512 -50.620 1.00 67.44 86 GLU A CA 1
ATOM 655 C C . GLU A 1 86 ? 32.528 8.544 -50.046 1.00 67.44 86 GLU A C 1
ATOM 657 O O . GLU A 1 86 ? 33.413 7.817 -50.490 1.00 67.44 86 GLU A O 1
ATOM 662 N N . ASN A 1 87 ? 32.737 9.332 -48.986 1.00 70.88 87 ASN A N 1
ATOM 663 C CA . ASN A 1 87 ? 33.995 9.436 -48.244 1.00 70.88 87 ASN A CA 1
ATOM 664 C C . ASN A 1 87 ? 34.128 8.380 -47.119 1.00 70.88 87 ASN A C 1
ATOM 666 O O . ASN A 1 87 ? 35.115 8.357 -46.379 1.00 70.88 87 ASN A O 1
ATOM 670 N N . SER A 1 88 ? 33.122 7.516 -46.944 1.00 64.19 88 SER A N 1
ATOM 671 C CA . SER A 1 88 ? 33.041 6.552 -45.847 1.00 64.19 88 SER A CA 1
ATOM 672 C C . SER A 1 88 ? 33.668 5.203 -46.220 1.00 64.19 88 SER A C 1
ATOM 674 O O . SER A 1 88 ? 33.148 4.442 -47.028 1.00 64.19 88 SER A O 1
ATOM 676 N N . MET A 1 89 ? 34.777 4.845 -45.565 1.00 64.44 89 MET A N 1
ATOM 677 C CA . MET A 1 89 ? 35.543 3.602 -45.795 1.00 64.44 89 MET A CA 1
ATOM 678 C C . MET A 1 89 ? 34.873 2.316 -45.249 1.00 64.44 89 MET A C 1
ATOM 680 O O . MET A 1 89 ? 35.514 1.268 -45.128 1.00 64.44 89 MET A O 1
ATOM 684 N N . SER A 1 90 ? 33.594 2.358 -44.860 1.00 65.94 90 SER A N 1
ATOM 685 C CA . SER A 1 90 ? 32.934 1.254 -44.147 1.00 65.94 90 SER A CA 1
ATOM 686 C C . SER A 1 90 ? 32.419 0.156 -45.091 1.00 65.94 90 SER A C 1
ATOM 688 O O . SER A 1 90 ? 31.232 0.056 -45.395 1.00 65.94 90 SER A O 1
ATOM 690 N N . VAL A 1 91 ? 33.317 -0.733 -45.526 1.00 66.81 91 VAL A N 1
ATOM 691 C CA . VAL A 1 91 ? 33.004 -1.873 -46.418 1.00 66.81 91 VAL A CA 1
ATOM 692 C C . VAL A 1 91 ? 32.111 -2.931 -45.738 1.00 66.81 91 VAL A C 1
ATOM 694 O O . VAL A 1 91 ? 31.373 -3.658 -46.403 1.00 66.81 91 VAL A O 1
ATOM 697 N N . ALA A 1 92 ? 32.129 -3.015 -44.401 1.00 71.25 92 ALA A N 1
ATOM 698 C CA . ALA A 1 92 ? 31.371 -4.008 -43.629 1.00 71.25 92 ALA A CA 1
ATOM 699 C C . ALA A 1 92 ? 29.843 -3.864 -43.773 1.00 71.25 92 ALA A C 1
ATOM 701 O O . ALA A 1 92 ? 29.134 -4.868 -43.769 1.00 71.25 92 ALA A O 1
ATOM 702 N N . THR A 1 93 ? 29.341 -2.638 -43.952 1.00 74.50 93 THR A N 1
ATOM 703 C CA . THR A 1 93 ? 27.914 -2.353 -44.184 1.00 74.50 93 THR A CA 1
ATOM 704 C C . THR A 1 93 ? 27.411 -2.973 -45.487 1.00 74.50 93 THR A C 1
ATOM 706 O O . THR A 1 93 ? 26.296 -3.490 -45.560 1.00 74.50 93 THR A O 1
ATOM 709 N N . TRP A 1 94 ? 28.253 -2.933 -46.519 1.00 72.31 94 TRP A N 1
ATOM 710 C CA . TRP A 1 94 ? 27.905 -3.307 -47.887 1.00 72.31 94 TRP A CA 1
ATOM 711 C C . TRP A 1 94 ? 28.166 -4.787 -48.179 1.00 72.31 94 TRP A C 1
ATOM 713 O O . TRP A 1 94 ? 27.491 -5.362 -49.029 1.00 72.31 94 TRP A O 1
ATOM 723 N N . LYS A 1 95 ? 29.059 -5.440 -47.417 1.00 72.25 95 LYS A N 1
ATOM 724 C CA . LYS A 1 95 ? 29.402 -6.868 -47.567 1.00 72.25 95 LYS A CA 1
ATOM 725 C C . LYS A 1 95 ? 28.207 -7.827 -47.540 1.00 72.25 95 LYS A C 1
ATOM 727 O O . LYS A 1 95 ? 28.255 -8.846 -48.211 1.00 72.25 95 LYS A O 1
ATOM 732 N N . ILE A 1 96 ? 27.145 -7.520 -46.793 1.00 69.19 96 ILE A N 1
ATOM 733 C CA . ILE A 1 96 ? 25.931 -8.360 -46.729 1.00 69.19 96 ILE A CA 1
ATOM 734 C C . ILE A 1 96 ? 25.104 -8.321 -48.024 1.00 69.19 96 ILE A C 1
ATOM 736 O O . ILE A 1 96 ? 24.366 -9.260 -48.300 1.00 69.19 96 ILE A O 1
ATOM 740 N N . HIS A 1 97 ? 25.242 -7.261 -48.824 1.00 69.62 97 HIS A N 1
ATOM 741 C CA . HIS A 1 97 ? 24.507 -7.075 -50.079 1.00 69.62 97 HIS A CA 1
ATOM 742 C C . HIS A 1 97 ? 25.355 -7.395 -51.320 1.00 69.62 97 HIS A C 1
ATOM 744 O O . HIS A 1 97 ? 24.846 -7.373 -52.438 1.00 69.62 97 HIS A O 1
ATOM 750 N N . GLN A 1 98 ? 26.643 -7.695 -51.144 1.00 72.62 98 GLN A N 1
ATOM 751 C CA . GLN A 1 98 ? 27.525 -8.107 -52.231 1.00 72.62 98 GLN A CA 1
ATOM 752 C C . GLN A 1 98 ? 27.329 -9.604 -52.503 1.00 72.62 98 GLN A C 1
ATOM 754 O O . GLN A 1 98 ? 27.790 -10.451 -51.741 1.00 72.62 98 GLN A O 1
ATOM 759 N N . VAL A 1 99 ? 26.632 -9.934 -53.593 1.00 71.88 99 VAL A N 1
ATOM 760 C CA . VAL A 1 99 ? 26.532 -11.313 -54.096 1.00 71.88 99 VAL A CA 1
ATOM 761 C C . VAL A 1 99 ? 27.872 -11.688 -54.750 1.00 71.88 99 VAL A C 1
ATOM 763 O O . VAL A 1 99 ? 28.321 -10.952 -55.632 1.00 71.88 99 VAL A O 1
ATOM 766 N N . PRO A 1 100 ? 28.534 -12.795 -54.359 1.00 69.94 100 PRO A N 1
ATOM 767 C CA . PRO A 1 100 ? 29.737 -13.259 -55.045 1.00 69.94 100 PRO A CA 1
ATOM 768 C C . PRO A 1 100 ? 29.400 -13.611 -56.497 1.00 69.94 100 PRO A C 1
ATOM 770 O O . PRO A 1 100 ? 28.466 -14.375 -56.745 1.00 69.94 100 PRO A O 1
ATOM 773 N N . LEU A 1 101 ? 30.143 -13.060 -57.459 1.00 66.44 101 LEU A N 1
ATOM 774 C CA . LEU A 1 101 ? 29.991 -13.435 -58.866 1.00 66.44 101 LEU A CA 1
ATOM 775 C C . LEU A 1 101 ? 30.332 -14.927 -59.042 1.00 66.44 101 LEU A C 1
ATOM 777 O O . LEU A 1 101 ? 31.330 -15.382 -58.474 1.00 66.44 101 LEU A O 1
ATOM 781 N N . PRO A 1 102 ? 29.538 -15.694 -59.814 1.00 73.69 102 PRO A N 1
ATOM 782 C CA . PRO A 1 102 ? 29.860 -17.085 -60.104 1.00 73.69 102 PRO A CA 1
ATOM 783 C C . PRO A 1 102 ? 31.199 -17.155 -60.847 1.00 73.69 102 PRO A C 1
ATOM 785 O O . PRO A 1 102 ? 31.445 -16.390 -61.781 1.00 73.69 102 PRO A O 1
ATOM 788 N N . SER A 1 103 ? 32.080 -18.054 -60.404 1.00 76.94 103 SER A N 1
ATOM 789 C CA . SER A 1 103 ? 33.394 -18.256 -61.016 1.00 76.94 103 SER A CA 1
ATOM 790 C C . SER A 1 103 ? 33.246 -18.700 -62.477 1.00 76.94 103 SER A C 1
ATOM 792 O O . SER A 1 103 ? 32.388 -19.546 -62.753 1.00 76.94 103 SER A O 1
ATOM 794 N N . PRO A 1 104 ? 34.063 -18.169 -63.406 1.00 76.19 104 PRO A N 1
ATOM 795 C CA . PRO A 1 104 ? 33.989 -18.548 -64.811 1.00 76.19 104 PRO A CA 1
ATOM 796 C C . PRO A 1 104 ? 34.276 -20.051 -64.989 1.00 76.19 104 PRO A C 1
ATOM 798 O O . PRO A 1 104 ? 35.112 -20.592 -64.259 1.00 76.19 104 PRO A O 1
ATOM 801 N N . PRO A 1 105 ? 33.586 -20.733 -65.923 1.00 72.56 105 PRO A N 1
ATOM 802 C CA . PRO A 1 105 ? 33.828 -22.144 -66.198 1.00 72.56 105 PRO A CA 1
ATOM 803 C C . PRO A 1 105 ? 35.240 -22.337 -66.769 1.00 72.56 105 PRO A C 1
ATOM 805 O O . PRO A 1 105 ? 35.660 -21.584 -67.649 1.00 72.56 105 PRO A O 1
ATOM 808 N N . SER A 1 106 ? 35.951 -23.320 -66.211 1.00 70.56 106 SER A N 1
ATOM 809 C CA . SER A 1 106 ? 37.300 -23.763 -66.591 1.00 70.56 106 SER A CA 1
ATOM 810 C C . SER A 1 106 ? 37.350 -24.398 -67.971 1.00 70.56 106 SER A C 1
ATOM 812 O O . SER A 1 106 ? 36.444 -25.226 -68.231 1.00 70.56 106 SER A O 1
#

Organism: NCBI:txid1518452

Foldseek 3Di:
DVVVCLVCLLVVNCPVPDDDPDPVRNVVSVVSSVVSVVVVCVVVVVVVVVVVVVVVVVVVVVVVVVVVVVVVVVVVVVVVVQCPDPPHPCCVVCVVVDDDDPDDDD

Sequence (106 aa):
DALWWGVITLCTVGYGDAVPISWQGKIIASGCAVLGITFFALPAGILGSGFALKVQQQQRQKHMIRRRQPAAALIQCLWRCYAADENSMSVATWKIHQVPLPSPPS

Radius of gyration: 36.35 Å; chains: 1; bounding box: 60×33×99 Å